Protein AF-A0A5C7N121-F1 (afdb_monomer_lite)

Secondary structure (DSSP, 8-state):
--EEEE-TT--EEEEETTTTEEEEE-TTSBEEEEE-TTT--EEE---TT-B---

pLDDT: mean 96.81, std 2.83, range [80.06, 98.62]

Foldseek 3Di:
DWDWDADPQQKIWTQPPVVQWIFIAGNQQFTQAIAHPPPRDGPGGGDRVGGDHD

Sequence (54 aa):
MRRRWKDDDGTIYEWDSQHGKVEVYNKRGVHQGEFDPDTGAQTKPADPGRKVEP

Radius of gyration: 10.21 Å; chains: 1; bounding box: 22×23×23 Å

Structure (mmCIF, N/CA/C/O backbone):
data_AF-A0A5C7N121-F1
#
_entry.id   AF-A0A5C7N121-F1
#
loop_
_atom_site.group_PDB
_atom_site.id
_atom_site.type_symbol
_atom_site.label_atom_id
_atom_site.label_alt_id
_atom_site.label_comp_id
_atom_site.label_asym_id
_atom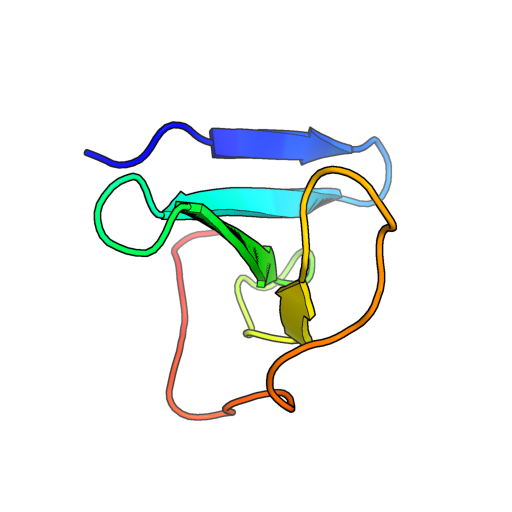_site.label_entity_id
_atom_site.label_seq_id
_atom_site.pdbx_PDB_ins_code
_atom_site.Cartn_x
_atom_site.Cartn_y
_atom_site.Cartn_z
_atom_site.occupancy
_atom_site.B_iso_or_equiv
_atom_site.auth_seq_id
_atom_site.auth_comp_id
_atom_site.auth_asym_id
_atom_site.auth_atom_id
_atom_site.pdbx_PDB_model_num
ATOM 1 N N . MET A 1 1 ? 16.723 4.432 0.893 1.00 80.06 1 MET A N 1
ATOM 2 C CA . MET A 1 1 ? 15.394 4.979 0.541 1.00 80.06 1 MET A CA 1
ATOM 3 C C . MET A 1 1 ? 14.631 3.889 -0.194 1.00 80.06 1 MET A C 1
ATOM 5 O O . MET A 1 1 ? 15.233 3.257 -1.057 1.00 80.06 1 MET A O 1
ATOM 9 N N . ARG A 1 2 ? 13.384 3.591 0.188 1.00 91.50 2 ARG A N 1
ATOM 10 C CA . ARG A 1 2 ? 12.568 2.586 -0.514 1.00 91.50 2 ARG A CA 1
ATOM 11 C C . ARG A 1 2 ? 12.064 3.160 -1.837 1.00 91.50 2 ARG A C 1
ATOM 13 O O . ARG A 1 2 ? 11.870 4.369 -1.948 1.00 91.50 2 ARG A O 1
ATOM 20 N N . ARG A 1 3 ? 11.867 2.300 -2.839 1.00 96.19 3 ARG A N 1
ATOM 21 C CA . ARG A 1 3 ? 11.152 2.705 -4.057 1.00 96.19 3 ARG A CA 1
ATOM 22 C C . ARG A 1 3 ? 9.687 2.890 -3.693 1.00 96.19 3 ARG A C 1
ATOM 24 O O . ARG A 1 3 ? 9.130 2.025 -3.022 1.00 96.19 3 ARG A O 1
ATOM 31 N N . ARG A 1 4 ? 9.102 4.000 -4.131 1.00 97.62 4 ARG A N 1
ATOM 32 C CA . ARG A 1 4 ? 7.739 4.396 -3.793 1.00 97.62 4 ARG A CA 1
ATOM 33 C C . ARG A 1 4 ? 6.971 4.791 -5.046 1.00 97.62 4 ARG A C 1
ATOM 35 O O . ARG A 1 4 ? 7.535 5.451 -5.916 1.00 97.62 4 ARG A O 1
ATOM 42 N N . TRP A 1 5 ? 5.695 4.430 -5.097 1.00 97.50 5 TRP A N 1
ATOM 43 C CA . TRP A 1 5 ? 4.733 4.913 -6.084 1.00 97.50 5 TRP A CA 1
ATOM 44 C C . TRP A 1 5 ? 3.410 5.267 -5.400 1.00 97.50 5 TRP A C 1
ATOM 46 O O . TRP A 1 5 ? 3.167 4.866 -4.258 1.00 97.50 5 TRP A O 1
ATOM 56 N N . LYS A 1 6 ? 2.594 6.075 -6.079 1.00 97.94 6 LYS A N 1
ATOM 57 C CA . LYS A 1 6 ? 1.254 6.456 -5.633 1.00 97.94 6 LYS A CA 1
ATOM 58 C C . LYS A 1 6 ? 0.263 6.239 -6.767 1.00 97.94 6 LYS A C 1
ATOM 60 O O . LYS A 1 6 ? 0.630 6.465 -7.920 1.00 97.94 6 LYS A O 1
ATOM 65 N N . ASP A 1 7 ? -0.942 5.796 -6.435 1.00 97.50 7 ASP A N 1
ATOM 66 C CA . ASP A 1 7 ? -2.065 5.794 -7.375 1.00 97.50 7 ASP A CA 1
ATOM 67 C C . ASP A 1 7 ? -2.863 7.108 -7.303 1.00 97.50 7 ASP A C 1
ATOM 69 O O . ASP A 1 7 ? -2.555 7.998 -6.502 1.00 97.50 7 ASP A O 1
ATOM 73 N N . ASP A 1 8 ? -3.881 7.228 -8.155 1.00 98.06 8 ASP A N 1
ATOM 74 C CA . ASP A 1 8 ? -4.717 8.429 -8.272 1.00 98.06 8 ASP A CA 1
ATOM 75 C C . ASP A 1 8 ? -5.543 8.715 -7.002 1.00 98.06 8 ASP A C 1
ATOM 77 O O . ASP A 1 8 ? -5.859 9.871 -6.714 1.00 98.06 8 ASP A O 1
ATOM 81 N N . ASP A 1 9 ? -5.837 7.689 -6.194 1.00 97.06 9 ASP A N 1
ATOM 82 C CA . ASP A 1 9 ? -6.531 7.822 -4.904 1.00 97.06 9 ASP A CA 1
ATOM 83 C C . ASP A 1 9 ? -5.592 8.292 -3.773 1.00 97.06 9 ASP A C 1
ATOM 85 O O . ASP A 1 9 ? -6.028 8.616 -2.656 1.00 97.06 9 ASP A O 1
ATOM 89 N N . GLY A 1 10 ? -4.291 8.366 -4.065 1.00 97.62 10 GLY A N 1
ATOM 90 C CA . GLY A 1 10 ? -3.237 8.731 -3.131 1.00 97.62 10 GLY A CA 1
ATOM 91 C C . GLY A 1 10 ? -2.785 7.572 -2.247 1.00 97.62 10 GLY A C 1
ATOM 92 O O . GLY A 1 10 ? -2.124 7.816 -1.237 1.00 97.62 10 GLY A O 1
ATOM 93 N N . THR A 1 11 ? -3.128 6.327 -2.578 1.00 98.31 11 THR A N 1
ATOM 94 C CA . THR A 1 11 ? -2.553 5.154 -1.913 1.00 98.31 11 THR A CA 1
ATOM 95 C C . THR A 1 11 ? -1.067 5.108 -2.216 1.00 98.31 11 THR A C 1
ATOM 97 O O . THR A 1 11 ?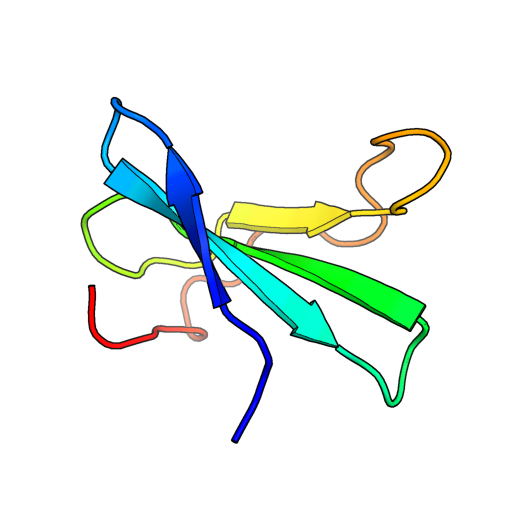 -0.642 5.299 -3.352 1.00 98.31 11 THR A O 1
ATOM 100 N N . ILE A 1 12 ? -0.269 4.871 -1.187 1.00 98.50 12 ILE A N 1
ATOM 101 C CA . ILE A 1 12 ? 1.183 4.843 -1.259 1.00 98.50 12 ILE A CA 1
ATOM 102 C C . ILE A 1 12 ? 1.617 3.396 -1.180 1.00 98.50 12 ILE A C 1
ATOM 104 O O . ILE A 1 12 ? 1.196 2.650 -0.298 1.00 98.50 12 ILE A O 1
ATOM 108 N N . TYR A 1 13 ? 2.531 3.035 -2.058 1.00 98.31 13 TYR A N 1
ATOM 109 C CA . TYR A 1 13 ? 3.108 1.712 -2.113 1.00 98.31 13 TYR A CA 1
ATOM 110 C C . TYR A 1 13 ? 4.617 1.851 -1.985 1.00 98.31 13 TYR A C 1
ATOM 112 O O . TYR A 1 13 ? 5.228 2.681 -2.666 1.00 98.31 13 TYR A O 1
ATOM 120 N N . GLU A 1 14 ? 5.225 1.052 -1.118 1.00 98.31 14 GLU A N 1
ATOM 121 C CA . GLU A 1 14 ? 6.672 0.984 -0.972 1.00 98.31 14 GLU A CA 1
ATOM 122 C C . GLU A 1 14 ? 7.180 -0.431 -1.218 1.00 98.31 14 GLU A C 1
ATOM 124 O O . GLU A 1 14 ? 6.657 -1.401 -0.676 1.00 98.31 14 GLU A O 1
ATOM 129 N N . TRP A 1 15 ? 8.252 -0.548 -2.001 1.00 98.25 15 TRP A N 1
ATOM 130 C CA . TRP A 1 15 ? 8.944 -1.819 -2.174 1.00 98.25 15 TRP A CA 1
ATOM 131 C C . TRP A 1 15 ? 9.869 -2.090 -0.989 1.00 98.25 15 TRP A C 1
ATOM 133 O O . TRP A 1 15 ? 10.864 -1.380 -0.784 1.00 98.25 15 TRP A O 1
ATOM 143 N N . ASP A 1 16 ? 9.570 -3.149 -0.243 1.00 96.31 16 ASP A N 1
ATOM 144 C CA . ASP A 1 16 ? 10.489 -3.741 0.712 1.00 96.31 16 ASP A CA 1
ATOM 145 C C . ASP A 1 16 ? 11.400 -4.744 -0.006 1.00 96.31 16 ASP A C 1
ATOM 147 O O . ASP A 1 16 ? 11.094 -5.928 -0.146 1.00 96.31 16 ASP A O 1
ATOM 151 N N . SER A 1 17 ? 12.561 -4.261 -0.448 1.00 95.25 17 SER A N 1
ATOM 152 C CA . SER A 1 17 ? 13.562 -5.091 -1.120 1.00 95.25 17 SER A CA 1
ATOM 153 C C . SER A 1 17 ? 14.231 -6.123 -0.213 1.00 95.25 17 SER A C 1
ATOM 155 O O . SER A 1 17 ? 14.894 -7.014 -0.733 1.00 95.25 17 SER A O 1
ATOM 157 N N . GLN A 1 18 ? 14.124 -5.989 1.114 1.00 95.94 18 GLN A N 1
ATOM 158 C CA . GLN A 1 18 ? 14.693 -6.966 2.047 1.00 95.94 18 GLN A CA 1
ATOM 159 C C . GLN A 1 18 ? 13.801 -8.204 2.138 1.00 95.94 18 GLN A C 1
ATOM 161 O O . GLN A 1 18 ? 14.310 -9.315 2.244 1.00 95.94 18 GLN A O 1
ATOM 166 N N . HIS A 1 19 ? 12.482 -8.015 2.054 1.00 94.81 19 HIS A N 1
ATOM 167 C CA . HIS A 1 19 ? 11.501 -9.093 2.202 1.00 94.81 19 HIS A CA 1
ATOM 168 C C . HIS A 1 19 ? 10.834 -9.510 0.884 1.00 94.81 19 HIS A C 1
ATOM 170 O O . HIS A 1 19 ? 10.149 -10.530 0.845 1.00 94.81 19 HIS A O 1
ATOM 176 N N . GLY A 1 20 ? 11.029 -8.747 -0.195 1.00 96.94 20 GLY A N 1
ATOM 177 C CA . GLY A 1 20 ? 10.380 -9.002 -1.479 1.00 96.94 20 GLY A CA 1
ATOM 178 C C . GLY A 1 20 ? 8.869 -8.778 -1.410 1.00 96.94 20 GLY A C 1
ATOM 179 O O . GLY A 1 20 ? 8.095 -9.628 -1.858 1.00 96.94 20 GLY A O 1
ATOM 180 N N . LYS A 1 21 ? 8.448 -7.680 -0.769 1.00 98.00 21 LYS A N 1
ATOM 181 C CA . LYS A 1 21 ? 7.039 -7.381 -0.478 1.00 98.00 21 LYS A CA 1
ATOM 182 C C . LYS A 1 21 ? 6.682 -5.929 -0.765 1.00 98.00 21 LYS A C 1
ATOM 184 O O . LYS A 1 21 ? 7.547 -5.054 -0.768 1.00 98.00 21 LYS A O 1
AT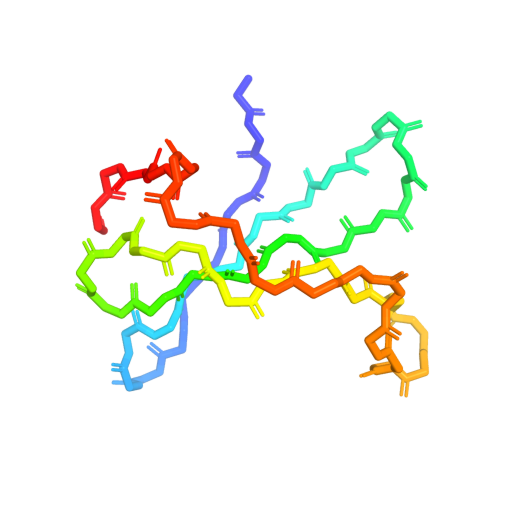OM 189 N N . VAL A 1 22 ? 5.396 -5.683 -0.997 1.00 98.25 22 VAL A N 1
ATOM 190 C CA . VAL A 1 22 ? 4.834 -4.337 -1.131 1.00 98.25 22 VAL A CA 1
ATOM 191 C C . VAL A 1 22 ? 4.189 -3.947 0.192 1.00 98.25 22 VAL A C 1
ATOM 193 O O . VAL A 1 22 ? 3.253 -4.595 0.646 1.00 98.25 22 VAL A O 1
ATOM 196 N N . GLU A 1 23 ? 4.681 -2.881 0.806 1.00 98.25 23 GLU A N 1
ATOM 197 C CA . GLU A 1 23 ? 4.053 -2.261 1.972 1.00 98.25 23 GLU A CA 1
ATOM 198 C C . GLU A 1 23 ? 3.082 -1.187 1.464 1.00 98.25 23 GLU A C 1
ATOM 200 O O . GLU A 1 23 ? 3.477 -0.313 0.685 1.00 98.25 23 GLU A O 1
ATOM 205 N N . VAL A 1 24 ? 1.816 -1.245 1.878 1.00 98.31 24 VAL A N 1
ATOM 206 C CA . VAL A 1 24 ? 0.767 -0.327 1.403 1.00 98.31 24 VAL A CA 1
ATOM 207 C C . VAL A 1 24 ? 0.353 0.621 2.517 1.00 98.31 24 VAL A C 1
ATOM 209 O O . VAL A 1 24 ? 0.175 0.221 3.668 1.00 98.31 24 VAL A O 1
ATOM 212 N N . TYR A 1 25 ? 0.153 1.889 2.175 1.00 98.38 25 TYR A N 1
ATOM 213 C CA . TYR A 1 25 ? -0.310 2.935 3.076 1.00 98.38 25 TYR A CA 1
ATOM 214 C C . TYR A 1 25 ? -1.418 3.741 2.402 1.00 98.38 25 TYR A C 1
ATOM 216 O O . TYR A 1 25 ? -1.416 3.939 1.193 1.00 98.38 25 TYR A O 1
ATOM 224 N N . ASN A 1 26 ? -2.373 4.244 3.179 1.00 97.94 26 ASN A N 1
ATOM 225 C CA . ASN A 1 26 ? -3.392 5.138 2.631 1.00 97.94 26 ASN A CA 1
ATOM 226 C C . ASN A 1 26 ? -2.819 6.544 2.363 1.00 97.94 26 ASN A C 1
ATOM 228 O O . ASN A 1 26 ? -1.709 6.866 2.784 1.00 97.94 26 ASN A O 1
ATOM 232 N N . LYS A 1 27 ? -3.627 7.434 1.775 1.00 97.94 27 LYS A N 1
ATOM 233 C CA . LYS A 1 27 ? -3.267 8.843 1.508 1.00 97.94 27 LYS A CA 1
ATOM 234 C C . LYS A 1 27 ? -2.884 9.698 2.720 1.00 97.94 27 LYS A C 1
ATO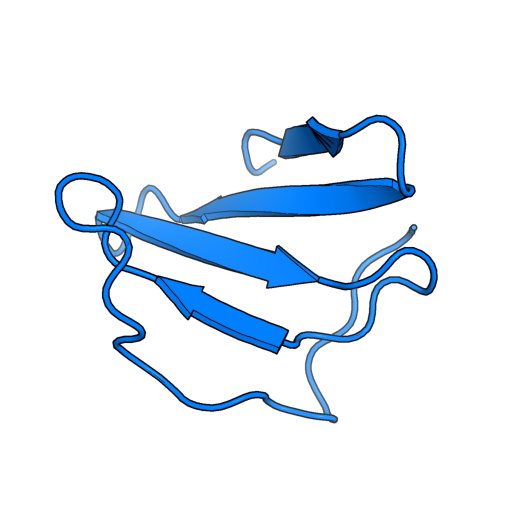M 236 O O . LYS A 1 27 ? -2.538 10.863 2.572 1.00 97.94 27 LYS A O 1
ATOM 241 N N . ARG A 1 28 ? -3.019 9.167 3.939 1.00 97.38 28 ARG A N 1
ATOM 242 C CA . ARG A 1 28 ? -2.565 9.797 5.190 1.00 97.38 28 ARG A CA 1
ATOM 243 C C . ARG A 1 28 ? -1.285 9.146 5.723 1.00 97.38 28 ARG A C 1
ATOM 245 O O . ARG A 1 28 ? -0.916 9.399 6.867 1.00 97.38 28 ARG A O 1
ATOM 252 N N . GLY A 1 29 ? -0.651 8.282 4.933 1.00 97.56 29 GLY A N 1
ATOM 253 C CA . GLY A 1 29 ? 0.553 7.553 5.301 1.00 97.56 29 GLY A CA 1
ATOM 254 C C . GLY A 1 29 ? 0.333 6.476 6.360 1.00 97.56 29 GLY A C 1
ATOM 255 O O . GLY A 1 29 ? 1.298 6.038 6.977 1.00 97.56 29 GLY A O 1
A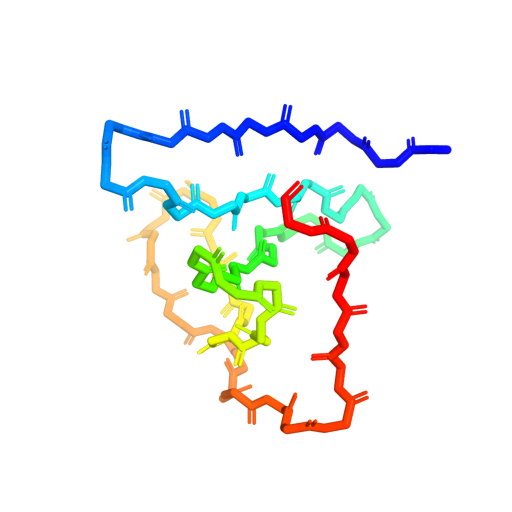TOM 256 N N . VAL A 1 30 ? -0.908 6.046 6.618 1.00 97.94 30 VAL A N 1
ATOM 257 C CA . VAL A 1 30 ? -1.198 4.993 7.607 1.00 97.94 30 VAL A CA 1
ATOM 258 C C . VAL A 1 30 ? -1.096 3.627 6.946 1.00 97.94 30 VAL A C 1
ATOM 260 O O . VAL A 1 30 ? -1.757 3.393 5.932 1.00 97.94 30 VAL A O 1
ATOM 263 N N . HIS A 1 31 ? -0.319 2.724 7.541 1.00 98.31 31 HIS A N 1
ATOM 264 C CA . HIS A 1 31 ? -0.089 1.379 7.022 1.00 98.31 31 HIS A CA 1
ATOM 265 C C . HIS A 1 31 ? -1.386 0.567 6.920 1.00 98.31 31 HIS A C 1
ATOM 267 O O . HIS A 1 31 ? -2.198 0.555 7.844 1.00 98.31 31 HIS A O 1
ATOM 273 N N . GLN A 1 32 ? -1.572 -0.095 5.782 1.00 98.44 32 GLN A N 1
ATOM 274 C CA . GLN A 1 32 ? -2.729 -0.929 5.447 1.00 98.44 32 GLN A CA 1
ATOM 275 C C . GLN A 1 32 ? -2.373 -2.421 5.390 1.00 98.44 32 GLN A C 1
ATOM 277 O O . GLN A 1 32 ? -3.267 -3.262 5.452 1.00 98.44 32 GLN A O 1
ATOM 282 N N . GLY A 1 33 ? -1.083 -2.757 5.332 1.00 98.25 33 GLY A N 1
ATOM 283 C CA . GLY A 1 33 ? -0.598 -4.130 5.338 1.00 98.25 33 GLY A CA 1
ATOM 284 C C . GLY A 1 33 ? 0.576 -4.351 4.394 1.00 98.25 33 GLY A C 1
ATOM 285 O O . GLY A 1 33 ? 0.944 -3.480 3.603 1.00 98.25 33 GLY A O 1
ATOM 286 N N . GLU A 1 34 ? 1.099 -5.569 4.468 1.00 98.50 34 GLU A N 1
ATOM 287 C CA . GLU A 1 34 ? 2.113 -6.096 3.558 1.00 98.50 34 GLU A CA 1
ATOM 288 C C . GLU A 1 34 ? 1.432 -7.015 2.540 1.00 98.50 34 GLU A C 1
ATOM 290 O O . GLU A 1 34 ? 0.549 -7.799 2.904 1.00 98.50 34 GLU A O 1
ATOM 295 N N . PHE A 1 35 ? 1.846 -6.923 1.280 1.00 98.62 35 PHE A N 1
ATOM 296 C CA . PHE A 1 35 ? 1.251 -7.633 0.159 1.00 98.62 35 PHE A CA 1
ATOM 297 C C . PHE A 1 35 ? 2.317 -8.324 -0.686 1.00 98.62 35 PHE A C 1
ATOM 299 O O . PHE A 1 35 ? 3.440 -7.837 -0.869 1.00 98.62 35 PHE A O 1
ATOM 306 N N . ASP A 1 36 ? 1.943 -9.479 -1.218 1.00 97.94 36 ASP A N 1
ATOM 307 C CA . ASP A 1 36 ? 2.730 -10.208 -2.192 1.00 97.94 36 ASP A CA 1
ATOM 308 C C . ASP A 1 36 ? 2.662 -9.515 -3.570 1.00 97.94 36 ASP A C 1
ATOM 310 O O . ASP A 1 36 ? 1.560 -9.246 -4.053 1.00 97.94 36 ASP A O 1
ATOM 314 N N . PRO A 1 37 ? 3.804 -9.192 -4.206 1.00 97.19 37 PRO A N 1
ATOM 315 C CA . PRO A 1 37 ? 3.821 -8.415 -5.448 1.00 97.19 37 PRO A CA 1
ATOM 316 C C . PRO A 1 37 ? 3.265 -9.172 -6.659 1.00 97.19 37 PRO A C 1
ATOM 318 O O . PRO A 1 37 ? 2.789 -8.530 -7.592 1.00 97.19 37 PRO A O 1
ATOM 321 N N . ASP A 1 38 ? 3.335 -10.505 -6.658 1.00 97.44 38 ASP A N 1
ATOM 322 C CA . ASP A 1 38 ? 2.941 -11.327 -7.803 1.00 97.44 38 ASP A CA 1
ATOM 323 C C . ASP A 1 38 ? 1.444 -11.652 -7.765 1.00 97.44 38 ASP A C 1
ATOM 325 O O . ASP A 1 38 ? 0.774 -11.698 -8.796 1.00 97.44 38 ASP A O 1
ATOM 329 N N . THR A 1 39 ? 0.909 -11.875 -6.563 1.00 97.69 39 THR A N 1
ATOM 330 C CA . THR A 1 39 ? -0.479 -12.322 -6.367 1.00 97.69 39 THR A CA 1
ATOM 331 C C . THR A 1 39 ? -1.412 -11.236 -5.837 1.00 97.69 39 THR A C 1
ATOM 333 O O . THR A 1 39 ? -2.630 -11.384 -5.922 1.00 97.69 39 THR A O 1
ATOM 336 N N . GLY A 1 40 ? -0.869 -10.168 -5.247 1.00 96.31 40 GLY A N 1
ATOM 337 C CA . GLY A 1 40 ? -1.642 -9.160 -4.519 1.00 96.31 40 GLY A CA 1
ATOM 338 C C . GLY A 1 40 ? -2.237 -9.667 -3.201 1.00 96.31 40 GLY A C 1
ATOM 339 O O . GLY A 1 40 ? -3.017 -8.957 -2.568 1.00 96.31 40 GLY A O 1
ATOM 340 N N . ALA A 1 41 ? -1.899 -10.886 -2.767 1.00 98.19 41 ALA A N 1
ATOM 341 C CA . ALA A 1 41 ? -2.397 -11.436 -1.516 1.00 98.19 41 ALA A CA 1
ATOM 342 C C . ALA A 1 41 ? -1.784 -10.698 -0.320 1.00 98.19 41 ALA A C 1
ATOM 344 O O . ALA A 1 41 ? -0.576 -10.463 -0.268 1.00 98.19 41 ALA A O 1
ATOM 345 N N . GLN A 1 42 ? -2.611 -10.362 0.669 1.00 98.25 42 GLN A N 1
ATOM 346 C CA . GLN A 1 42 ? -2.131 -9.760 1.907 1.00 98.25 42 GLN A CA 1
ATOM 347 C C . GLN A 1 42 ? -1.363 -10.799 2.734 1.00 98.25 42 GLN A C 1
ATOM 349 O O . GLN A 1 42 ? -1.911 -11.835 3.111 1.00 98.25 42 GLN A O 1
ATOM 354 N N . THR A 1 43 ? -0.099 -10.515 3.038 1.00 98.12 43 THR A N 1
ATOM 355 C CA . THR A 1 43 ? 0.783 -11.383 3.832 1.00 98.12 43 THR A CA 1
ATOM 356 C C . THR A 1 43 ? 0.849 -10.959 5.294 1.00 98.12 43 THR A C 1
ATOM 358 O O . THR A 1 43 ? 1.110 -11.798 6.158 1.00 98.12 43 THR A O 1
ATOM 361 N N . LYS A 1 44 ? 0.584 -9.678 5.599 1.00 97.75 44 LYS A N 1
ATOM 362 C CA . LYS A 1 44 ? 0.477 -9.166 6.977 1.00 97.75 44 LYS A CA 1
ATOM 363 C C . LYS A 1 44 ? -0.648 -8.140 7.126 1.00 97.75 44 LYS A C 1
ATOM 365 O O . LYS A 1 44 ? -0.871 -7.343 6.208 1.00 97.75 44 LYS A O 1
ATOM 370 N N . PRO A 1 45 ? -1.327 -8.116 8.289 1.00 98.19 45 PRO A N 1
ATOM 371 C CA . PRO A 1 45 ? -2.360 -7.128 8.571 1.00 98.19 45 PRO A CA 1
ATOM 372 C C . PRO A 1 45 ? -1.783 -5.710 8.678 1.00 98.19 45 PRO A C 1
ATOM 374 O O . PRO A 1 45 ? -0.571 -5.508 8.793 1.00 98.19 45 PRO A O 1
ATOM 377 N N . ALA A 1 46 ? -2.676 -4.722 8.674 1.00 97.50 46 ALA A N 1
ATOM 378 C CA . ALA A 1 46 ? -2.338 -3.335 8.961 1.00 97.50 46 ALA A CA 1
ATOM 379 C C . ALA A 1 46 ? -1.672 -3.188 10.342 1.00 97.50 46 ALA A C 1
ATOM 381 O O . ALA A 1 46 ? -2.026 -3.874 11.301 1.00 97.50 46 ALA A O 1
ATOM 382 N N . ASP A 1 47 ? -0.749 -2.233 10.446 1.00 96.81 47 ASP A N 1
ATOM 383 C CA . ASP A 1 47 ? -0.046 -1.899 11.690 1.00 96.81 47 ASP A CA 1
ATOM 384 C C . ASP A 1 47 ? -0.223 -0.397 11.957 1.00 96.81 47 ASP A C 1
ATOM 386 O O . ASP A 1 47 ? 0.440 0.414 11.308 1.00 96.81 47 ASP A O 1
ATOM 390 N N . PRO A 1 48 ? -1.095 0.009 12.898 1.00 91.38 48 PRO A N 1
ATOM 391 C CA . PRO A 1 48 ? -1.355 1.420 13.191 1.00 91.38 48 PRO A CA 1
ATOM 392 C C . PRO A 1 48 ? -0.121 2.209 13.659 1.00 91.38 48 PRO A C 1
ATOM 394 O O . PRO A 1 48 ? -0.118 3.443 13.580 1.00 91.38 48 PRO A O 1
ATOM 397 N N . GLY A 1 49 ? 0.907 1.516 14.165 1.00 94.56 49 GLY A N 1
ATOM 398 C CA . GLY A 1 49 ? 2.175 2.110 14.581 1.00 94.56 49 GLY A CA 1
ATOM 399 C C . GLY A 1 49 ? 3.096 2.440 13.407 1.00 94.56 49 GLY A C 1
ATOM 400 O O . GLY A 1 49 ? 3.943 3.326 13.525 1.00 94.56 49 GLY A O 1
ATOM 401 N N . ARG A 1 50 ? 2.909 1.791 12.251 1.00 95.88 50 ARG A N 1
ATOM 402 C CA . ARG A 1 50 ? 3.673 2.078 11.034 1.00 95.88 50 ARG A CA 1
ATOM 403 C C . ARG A 1 50 ? 3.045 3.227 10.261 1.00 95.88 50 ARG A C 1
ATOM 405 O O . ARG A 1 50 ? 1.902 3.158 9.804 1.00 95.88 50 ARG A O 1
ATOM 412 N N . LYS A 1 51 ? 3.833 4.284 10.074 1.00 96.69 51 LYS A N 1
ATOM 413 C CA . LYS A 1 51 ? 3.440 5.460 9.301 1.00 96.69 51 LYS A CA 1
ATOM 414 C C . LYS A 1 51 ? 4.560 5.921 8.391 1.00 96.69 51 LYS A C 1
ATOM 416 O O . LYS A 1 51 ? 5.735 5.768 8.717 1.00 96.69 51 LYS A O 1
ATOM 421 N N . VAL A 1 52 ? 4.168 6.529 7.284 1.00 96.44 52 VAL A N 1
ATOM 422 C CA . VAL A 1 52 ? 5.065 7.212 6.357 1.00 96.44 52 VAL A CA 1
ATOM 423 C C . VAL A 1 52 ? 4.592 8.637 6.127 1.00 96.44 52 VAL A C 1
ATOM 425 O O . VAL A 1 52 ? 3.435 8.970 6.378 1.00 96.44 52 VAL A O 1
ATOM 428 N N . GLU A 1 53 ? 5.492 9.483 5.635 1.00 94.94 53 GLU A N 1
ATOM 429 C CA . GLU A 1 53 ? 5.083 10.763 5.070 1.00 94.94 53 GLU 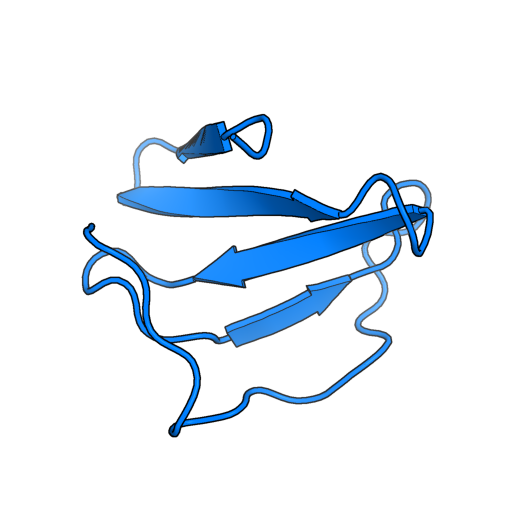A CA 1
ATOM 430 C C . GLU A 1 53 ? 4.209 10.514 3.825 1.00 94.94 53 GLU A C 1
ATOM 432 O O . GLU A 1 53 ? 4.622 9.698 2.987 1.00 94.94 53 GLU A O 1
ATOM 437 N N . PRO A 1 54 ? 3.023 11.147 3.725 1.00 92.19 54 PRO A N 1
ATOM 438 C CA . PRO A 1 54 ? 2.062 10.910 2.658 1.00 92.19 54 PRO A CA 1
ATOM 439 C C . PRO A 1 54 ? 2.522 11.098 1.215 1.00 92.19 54 PRO A C 1
ATOM 441 O O . PRO A 1 54 ? 3.538 11.752 0.885 1.00 92.19 54 PRO A O 1
#